Protein AF-A0A7S4UAE2-F1 (afdb_monomer_lite)

Structure (mmCIF, N/CA/C/O backbone):
data_AF-A0A7S4UAE2-F1
#
_entry.id   AF-A0A7S4UAE2-F1
#
loop_
_atom_site.group_PDB
_atom_site.id
_atom_site.type_symbol
_atom_site.label_atom_id
_atom_site.label_alt_id
_atom_site.label_comp_id
_atom_site.label_asym_id
_atom_site.label_entity_id
_atom_site.label_seq_id
_atom_site.pdbx_PDB_ins_code
_atom_site.Cartn_x
_atom_site.Cartn_y
_atom_site.Cartn_z
_atom_site.occupancy
_atom_site.B_iso_or_equiv
_atom_site.auth_seq_id
_atom_site.auth_comp_id
_atom_site.auth_asym_id
_atom_site.auth_atom_id
_atom_site.pdbx_PDB_model_num
ATOM 1 N N . SER A 1 1 ? 2.452 -16.662 -28.051 1.00 48.50 1 SER A N 1
ATOM 2 C CA . SER A 1 1 ? 2.871 -15.498 -27.248 1.00 48.50 1 SER A CA 1
ATOM 3 C C . SER A 1 1 ? 3.656 -16.018 -26.059 1.00 48.50 1 SER A C 1
ATOM 5 O O . SER A 1 1 ? 3.172 -16.907 -25.373 1.00 48.50 1 SER A O 1
ATOM 7 N N . VAL A 1 2 ? 4.892 -15.560 -25.856 1.00 54.25 2 VAL A N 1
ATOM 8 C CA . VAL A 1 2 ? 5.629 -15.875 -24.623 1.00 54.25 2 VAL A CA 1
ATOM 9 C C . VAL A 1 2 ? 5.091 -14.927 -23.557 1.00 54.25 2 VAL A C 1
ATOM 11 O O . VAL A 1 2 ? 5.193 -13.710 -23.712 1.00 54.25 2 VAL A O 1
ATOM 14 N N . PHE A 1 3 ? 4.428 -15.469 -22.537 1.00 53.12 3 PHE A N 1
ATOM 15 C CA . PHE A 1 3 ? 3.977 -14.686 -21.393 1.00 53.12 3 PHE A CA 1
ATOM 16 C C . PHE A 1 3 ? 5.214 -14.216 -20.626 1.00 53.12 3 PHE A C 1
ATOM 18 O O . PHE A 1 3 ? 5.916 -15.027 -20.030 1.00 53.12 3 PHE A O 1
ATOM 25 N N . HIS A 1 4 ? 5.494 -12.916 -20.674 1.00 70.12 4 HIS A N 1
ATOM 26 C CA . HIS A 1 4 ? 6.499 -12.302 -19.815 1.00 70.12 4 HIS A CA 1
ATOM 27 C C . HIS A 1 4 ? 5.804 -11.983 -18.494 1.00 70.12 4 HIS A C 1
ATOM 29 O O . HIS A 1 4 ? 5.006 -11.050 -18.438 1.00 70.12 4 HIS A O 1
ATOM 35 N N . PHE A 1 5 ? 6.043 -12.788 -17.461 1.00 77.56 5 PHE A N 1
ATOM 36 C CA . PHE A 1 5 ? 5.548 -12.517 -16.114 1.00 77.56 5 PHE A CA 1
ATOM 37 C C . PHE A 1 5 ? 6.697 -11.913 -15.291 1.00 77.56 5 PHE A C 1
ATOM 39 O O . PHE A 1 5 ? 7.656 -12.624 -14.989 1.00 77.56 5 PHE A O 1
ATOM 46 N N . PRO A 1 6 ? 6.676 -10.605 -14.975 1.00 85.69 6 PRO A N 1
ATOM 47 C CA . PRO A 1 6 ? 7.676 -10.031 -14.086 1.00 85.69 6 PRO A CA 1
ATOM 48 C C . PRO A 1 6 ? 7.499 -10.612 -12.678 1.00 85.69 6 PRO A C 1
ATOM 50 O O . PRO A 1 6 ? 6.386 -10.675 -12.156 1.00 85.69 6 PRO A O 1
ATOM 53 N N . LEU A 1 7 ? 8.597 -11.042 -12.063 1.00 90.81 7 LEU A N 1
ATOM 54 C CA . LEU A 1 7 ? 8.637 -11.466 -10.667 1.00 90.81 7 LEU A CA 1
ATOM 55 C C . LEU A 1 7 ? 9.226 -10.326 -9.840 1.00 90.81 7 LEU A C 1
ATOM 57 O O . LEU A 1 7 ? 10.416 -10.037 -9.949 1.00 90.81 7 LEU A O 1
ATOM 61 N N . PHE A 1 8 ? 8.408 -9.695 -9.007 1.00 93.75 8 PHE A N 1
ATOM 62 C CA . PHE A 1 8 ? 8.875 -8.671 -8.077 1.00 93.75 8 PHE A CA 1
ATOM 63 C C . PHE A 1 8 ? 9.378 -9.308 -6.781 1.00 93.75 8 PHE A C 1
ATOM 65 O O . PHE A 1 8 ? 8.775 -10.244 -6.255 1.00 93.75 8 PHE A O 1
ATOM 72 N N . CYS A 1 9 ? 10.479 -8.779 -6.258 1.00 94.88 9 CYS A N 1
ATOM 73 C CA . CYS A 1 9 ? 11.019 -9.112 -4.949 1.00 94.88 9 CYS A CA 1
ATOM 74 C C . CYS A 1 9 ? 11.234 -7.811 -4.175 1.00 94.88 9 CYS A C 1
ATOM 76 O O . CYS A 1 9 ? 11.884 -6.887 -4.665 1.00 94.88 9 CYS A O 1
ATOM 78 N N . VAL A 1 10 ? 10.672 -7.742 -2.971 1.00 96.88 10 VAL A N 1
ATOM 79 C CA . VAL A 1 10 ? 10.831 -6.606 -2.063 1.00 96.88 10 VAL A CA 1
ATOM 80 C C . VAL A 1 10 ? 11.464 -7.130 -0.785 1.00 96.88 10 VAL A C 1
ATOM 82 O O . VAL A 1 10 ? 10.945 -8.054 -0.158 1.00 96.88 10 VAL A O 1
ATOM 85 N N . THR A 1 11 ? 12.608 -6.565 -0.426 1.00 96.00 11 THR A N 1
ATOM 86 C CA . THR A 1 11 ? 13.276 -6.819 0.853 1.00 96.00 11 THR A CA 1
ATOM 87 C C . THR A 1 11 ? 12.994 -5.663 1.810 1.00 96.00 11 THR A C 1
ATOM 89 O O . THR A 1 11 ? 12.302 -4.714 1.453 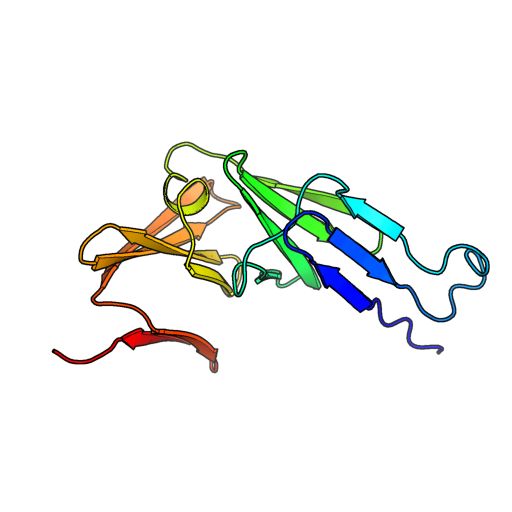1.00 96.00 11 THR A O 1
ATOM 92 N N . SER A 1 12 ? 13.567 -5.687 3.014 1.00 95.00 12 SER A N 1
ATOM 93 C CA . SER A 1 12 ? 13.477 -4.548 3.933 1.00 95.00 12 SER A CA 1
ATOM 94 C C . SER A 1 12 ? 14.210 -3.295 3.440 1.00 95.00 12 SER A C 1
ATOM 96 O O . SER A 1 12 ? 13.962 -2.219 3.969 1.00 95.00 12 SER A O 1
ATOM 98 N N . GLY A 1 13 ? 15.114 -3.413 2.459 1.00 95.06 13 GLY A N 1
ATOM 99 C CA . GLY A 1 13 ? 15.940 -2.292 1.992 1.00 95.06 13 GLY A CA 1
ATOM 100 C C . GLY A 1 13 ? 15.914 -2.030 0.490 1.00 95.06 13 GLY A C 1
ATOM 101 O O . GLY A 1 13 ? 16.439 -1.012 0.068 1.00 95.06 13 GLY A O 1
ATOM 102 N N . CYS A 1 14 ? 15.335 -2.913 -0.326 1.00 95.12 14 CYS A N 1
ATOM 103 C CA . CYS A 1 14 ? 15.325 -2.725 -1.775 1.00 95.12 14 CYS A CA 1
ATOM 104 C C . CYS A 1 14 ? 14.103 -3.340 -2.461 1.00 95.12 14 CYS A C 1
ATOM 106 O O . CYS A 1 14 ? 13.503 -4.305 -1.970 1.00 95.12 14 CYS A O 1
ATOM 108 N N . CYS A 1 15 ? 13.801 -2.807 -3.643 1.00 96.44 15 CYS A N 1
ATOM 109 C CA . CYS A 1 15 ? 12.795 -3.297 -4.571 1.00 96.44 15 CYS A CA 1
ATOM 110 C C . CYS A 1 15 ? 13.463 -3.683 -5.892 1.00 96.44 15 CYS A C 1
ATOM 112 O O . CYS A 1 15 ? 14.245 -2.920 -6.467 1.00 96.44 15 CYS A O 1
ATOM 114 N N . MET A 1 16 ? 13.156 -4.872 -6.396 1.00 95.06 16 MET A N 1
ATOM 115 C CA . MET A 1 16 ? 13.747 -5.394 -7.623 1.00 95.06 16 MET A CA 1
ATOM 116 C C . MET A 1 16 ? 12.757 -6.254 -8.401 1.00 95.06 16 MET A C 1
ATOM 118 O O . MET A 1 16 ? 11.826 -6.833 -7.838 1.00 95.06 16 MET A O 1
ATOM 122 N N . VAL A 1 17 ? 12.989 -6.370 -9.704 1.00 93.25 17 VAL A N 1
ATOM 123 C CA . VAL A 1 17 ? 12.197 -7.208 -10.604 1.00 93.25 17 VAL A CA 1
ATOM 124 C C . VAL A 1 17 ? 13.097 -8.150 -11.390 1.00 93.25 17 VAL A C 1
ATOM 126 O O . VAL A 1 17 ? 14.155 -7.774 -11.892 1.00 93.25 17 VAL A O 1
ATOM 129 N N . PHE A 1 18 ? 12.659 -9.395 -11.507 1.00 90.06 18 PHE A N 1
ATOM 130 C CA . PHE A 1 18 ? 13.233 -10.399 -12.386 1.00 90.06 18 PHE A CA 1
ATOM 131 C C . PHE A 1 18 ? 12.303 -10.528 -13.589 1.00 90.06 18 PHE A C 1
ATOM 133 O O . PHE A 1 18 ? 11.101 -10.741 -13.419 1.00 90.06 18 PHE A O 1
ATOM 140 N N . VAL A 1 19 ? 12.839 -10.401 -14.801 1.00 83.38 19 VAL A N 1
ATOM 141 C CA . VAL A 1 19 ? 12.066 -10.548 -16.041 1.00 83.38 19 VAL A CA 1
ATOM 142 C C . VAL A 1 19 ? 12.552 -11.814 -16.746 1.00 83.38 19 VAL A C 1
ATOM 144 O O . VAL A 1 19 ? 13.575 -11.788 -17.431 1.00 83.38 19 VAL A O 1
ATOM 147 N N . PRO A 1 20 ? 11.871 -12.960 -16.561 1.00 74.81 20 PRO A N 1
ATOM 148 C CA . PRO A 1 20 ? 12.265 -14.198 -17.211 1.00 74.81 20 PRO A CA 1
ATOM 149 C C . PRO A 1 20 ? 12.191 -14.055 -18.732 1.00 74.81 20 PRO A C 1
ATOM 151 O O . PRO A 1 20 ? 11.212 -13.528 -19.260 1.00 74.81 20 PRO A O 1
ATOM 154 N N . MET A 1 21 ? 13.184 -14.612 -19.429 1.00 68.62 21 MET A N 1
ATOM 155 C CA . MET A 1 21 ? 13.189 -14.753 -20.893 1.00 68.62 21 MET A CA 1
ATOM 156 C C . MET A 1 21 ? 13.201 -13.429 -21.676 1.00 68.62 21 MET A C 1
ATOM 158 O O . MET A 1 21 ? 12.844 -13.420 -22.855 1.00 68.62 21 MET A O 1
ATOM 162 N N . ASP A 1 22 ? 13.639 -12.332 -21.056 1.00 70.50 22 ASP A N 1
ATOM 163 C CA . ASP A 1 22 ? 13.914 -11.092 -21.776 1.00 70.50 22 ASP A CA 1
ATOM 164 C C . ASP A 1 22 ? 15.185 -11.255 -22.625 1.00 70.50 22 ASP A C 1
ATOM 166 O O . ASP A 1 22 ? 16.309 -11.233 -22.120 1.00 70.50 22 ASP A O 1
ATOM 170 N N . LYS A 1 23 ? 14.993 -11.470 -23.932 1.00 66.12 23 LYS A N 1
ATOM 171 C CA . LYS A 1 23 ? 16.086 -11.686 -24.892 1.00 66.12 23 LYS A CA 1
ATOM 172 C C . LYS A 1 23 ? 16.981 -10.460 -25.064 1.00 66.12 23 LYS A C 1
ATOM 174 O O . LYS A 1 23 ? 18.127 -10.609 -25.474 1.00 66.12 23 LYS A O 1
ATOM 179 N N . GLU A 1 24 ? 16.478 -9.262 -24.774 1.00 68.88 24 GLU A N 1
ATOM 180 C CA . GLU A 1 24 ? 17.285 -8.038 -24.829 1.00 68.88 24 GLU A CA 1
ATOM 181 C C . GLU A 1 24 ? 18.163 -7.893 -23.580 1.00 68.88 24 GLU A C 1
ATOM 183 O O . GLU A 1 24 ? 19.181 -7.202 -23.612 1.00 68.88 24 GLU A O 1
ATOM 188 N N . ARG A 1 25 ? 17.809 -8.593 -22.494 1.00 66.56 25 ARG A N 1
ATOM 189 C CA . ARG A 1 25 ? 18.464 -8.520 -21.184 1.00 66.56 25 ARG A CA 1
ATOM 19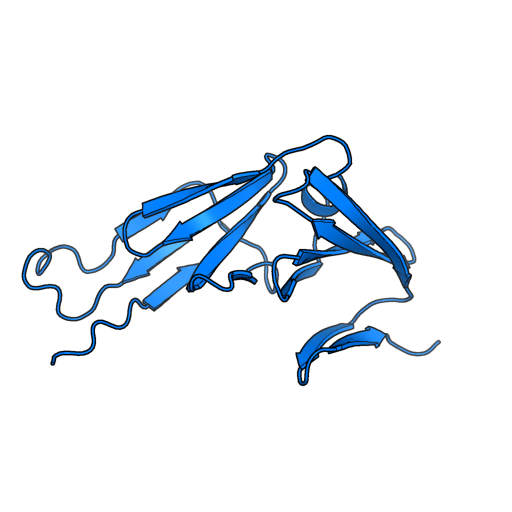0 C C . ARG A 1 25 ? 18.990 -9.875 -20.703 1.00 66.56 25 ARG A C 1
ATOM 192 O O . ARG A 1 25 ? 19.071 -10.104 -19.502 1.00 66.56 25 ARG A O 1
ATOM 199 N N . GLU A 1 26 ? 19.422 -10.764 -21.607 1.00 62.06 26 GLU A N 1
ATOM 200 C CA . GLU A 1 26 ? 19.891 -12.127 -21.259 1.00 62.06 26 GLU A CA 1
ATOM 201 C C . GLU A 1 26 ? 20.972 -12.164 -20.156 1.00 62.06 26 GLU A C 1
ATOM 203 O O . GLU A 1 26 ? 21.052 -13.132 -19.395 1.00 62.06 26 GLU A O 1
ATOM 208 N N . ASN A 1 27 ? 21.777 -11.102 -20.035 1.00 64.75 27 ASN A N 1
ATOM 209 C CA . ASN A 1 27 ? 22.826 -10.980 -19.017 1.00 64.75 27 ASN A CA 1
ATOM 210 C C . ASN A 1 27 ? 22.360 -10.305 -17.709 1.00 64.75 27 ASN A C 1
ATOM 212 O O . ASN A 1 27 ? 22.999 -10.493 -16.673 1.00 64.75 27 ASN A O 1
ATOM 216 N N . GLU A 1 28 ? 21.248 -9.567 -17.722 1.00 67.69 28 GLU A N 1
ATOM 217 C CA . GLU A 1 28 ? 20.665 -8.897 -16.554 1.00 67.69 28 GLU A CA 1
ATOM 218 C C . GLU A 1 28 ? 19.465 -9.689 -16.041 1.00 67.69 28 GLU A C 1
ATOM 220 O O . GLU A 1 28 ? 18.310 -9.467 -16.397 1.00 67.69 28 GLU A O 1
ATOM 225 N N . LYS A 1 29 ? 19.749 -10.643 -15.154 1.00 75.19 29 LYS A N 1
ATOM 226 C CA . LYS A 1 29 ? 18.715 -11.511 -14.569 1.00 75.19 29 LYS A CA 1
ATOM 227 C C . LYS A 1 29 ? 17.768 -10.770 -13.621 1.00 75.19 29 LYS A C 1
ATOM 229 O O . LYS A 1 29 ? 16.700 -11.294 -13.314 1.00 75.19 29 LYS A O 1
ATOM 234 N N . GLN A 1 30 ? 18.170 -9.593 -13.143 1.00 86.56 30 GLN A N 1
ATOM 235 C CA . GLN A 1 30 ? 17.422 -8.768 -12.204 1.00 86.56 30 GLN A CA 1
ATOM 236 C C . GLN A 1 30 ? 17.665 -7.286 -12.480 1.00 86.56 30 GLN A C 1
ATOM 238 O O . GLN A 1 30 ? 18.779 -6.892 -12.823 1.00 86.56 30 GLN A O 1
ATOM 243 N N . ILE A 1 31 ? 16.640 -6.476 -12.256 1.00 90.44 31 ILE A N 1
ATOM 244 C CA . ILE A 1 31 ? 16.685 -5.020 -12.340 1.00 90.44 31 ILE A CA 1
ATOM 245 C C . ILE A 1 31 ? 16.366 -4.490 -10.947 1.00 90.44 31 ILE A C 1
ATOM 247 O O . ILE A 1 31 ? 15.325 -4.824 -10.377 1.00 90.44 31 ILE A O 1
ATOM 251 N N . VAL A 1 32 ? 17.269 -3.689 -10.384 1.00 93.56 32 VAL A N 1
ATOM 252 C CA . VAL A 1 32 ? 17.015 -2.982 -9.124 1.00 93.56 32 VAL A CA 1
ATOM 253 C C . VAL A 1 32 ? 16.177 -1.752 -9.455 1.00 93.56 32 VAL A C 1
ATOM 255 O O . VAL A 1 32 ? 16.638 -0.870 -10.174 1.00 93.56 32 VAL A O 1
ATOM 258 N N . LEU A 1 33 ? 14.937 -1.733 -8.973 1.00 95.12 33 LEU A N 1
ATOM 259 C CA . LEU A 1 33 ? 13.993 -0.635 -9.185 1.00 95.12 33 LEU A CA 1
ATOM 260 C C . LEU A 1 33 ? 14.237 0.487 -8.177 1.00 95.12 33 LEU A C 1
ATOM 262 O O . LEU A 1 33 ? 14.130 1.660 -8.523 1.00 95.12 33 LEU A O 1
ATOM 266 N N . ASP A 1 34 ? 14.606 0.111 -6.952 1.00 95.81 34 ASP A N 1
ATOM 267 C CA . ASP A 1 34 ? 15.010 1.027 -5.895 1.00 95.81 34 ASP A CA 1
ATOM 268 C C . ASP A 1 34 ? 16.006 0.336 -4.957 1.00 95.81 34 ASP A C 1
ATOM 270 O O . ASP A 1 34 ? 15.723 -0.737 -4.416 1.00 95.81 34 ASP A O 1
ATOM 274 N N . ALA A 1 35 ? 17.194 0.923 -4.809 1.00 95.38 35 ALA A N 1
ATOM 275 C CA . ALA A 1 35 ? 18.277 0.364 -4.001 1.00 95.38 35 ALA A CA 1
ATOM 276 C C . ALA A 1 35 ? 18.182 0.748 -2.519 1.00 95.38 35 ALA A C 1
ATOM 278 O O . ALA A 1 35 ? 18.803 0.078 -1.695 1.00 95.38 35 ALA A O 1
ATOM 279 N N . ASP A 1 36 ? 17.414 1.794 -2.206 1.00 95.06 36 ASP A N 1
ATOM 280 C CA . ASP A 1 36 ? 17.348 2.397 -0.875 1.00 95.06 36 ASP A CA 1
ATOM 281 C C . ASP A 1 36 ? 15.952 2.258 -0.244 1.00 95.06 36 ASP A C 1
ATOM 283 O O . ASP A 1 36 ? 15.742 2.667 0.900 1.00 95.06 36 ASP A O 1
ATOM 287 N N . ARG A 1 37 ? 14.990 1.671 -0.971 1.00 94.56 37 ARG A N 1
ATOM 288 C CA . ARG A 1 37 ? 13.612 1.487 -0.512 1.00 94.56 37 ARG A CA 1
ATOM 289 C C . ARG A 1 37 ? 13.146 0.052 -0.600 1.00 94.56 37 ARG A C 1
ATOM 291 O O . ARG A 1 37 ? 13.020 -0.534 -1.673 1.00 94.56 37 ARG A O 1
ATOM 298 N N . GLY A 1 38 ? 12.824 -0.481 0.567 1.00 94.88 38 GLY A N 1
ATOM 299 C CA . GLY A 1 38 ? 12.151 -1.754 0.735 1.00 94.88 38 GLY A CA 1
ATOM 300 C C . GLY A 1 38 ? 10.829 -1.596 1.471 1.00 94.88 38 GLY A C 1
ATOM 301 O O . GLY A 1 38 ? 10.219 -0.527 1.485 1.00 94.88 38 GLY A O 1
ATOM 302 N N . ALA A 1 39 ? 10.397 -2.673 2.111 1.00 95.81 39 ALA A N 1
ATOM 303 C CA . ALA A 1 39 ? 9.262 -2.661 3.013 1.00 95.81 39 ALA A CA 1
ATOM 304 C C . ALA A 1 39 ? 9.422 -3.694 4.125 1.00 95.81 39 ALA A C 1
ATOM 306 O O . ALA A 1 39 ? 10.017 -4.759 3.947 1.00 95.81 39 ALA A O 1
ATOM 307 N N . ASP A 1 40 ? 8.818 -3.384 5.268 1.00 94.50 40 ASP A N 1
ATOM 308 C CA . ASP A 1 40 ? 8.588 -4.360 6.322 1.00 94.50 40 ASP A CA 1
ATOM 309 C C . ASP A 1 40 ? 7.588 -5.436 5.874 1.00 94.50 40 ASP A C 1
ATOM 311 O O . ASP A 1 40 ? 6.856 -5.295 4.887 1.00 94.50 40 ASP A O 1
ATOM 315 N N . LEU A 1 41 ? 7.517 -6.521 6.648 1.00 93.81 41 LEU A N 1
ATOM 316 C CA . LEU A 1 41 ? 6.523 -7.569 6.442 1.00 93.81 41 LEU A CA 1
ATOM 317 C C . LEU A 1 41 ? 5.108 -6.966 6.364 1.00 93.81 41 LEU A C 1
ATOM 319 O O . LEU A 1 41 ? 4.746 -6.104 7.164 1.00 93.81 41 LEU A O 1
ATOM 323 N N . ASN A 1 42 ? 4.311 -7.447 5.408 1.00 95.56 42 ASN A N 1
ATOM 324 C CA . ASN A 1 42 ? 2.944 -6.989 5.123 1.00 95.56 42 ASN A CA 1
ATOM 325 C C . ASN A 1 42 ? 2.813 -5.514 4.696 1.00 95.56 42 ASN A C 1
ATOM 327 O O . ASN A 1 42 ? 1.692 -5.020 4.586 1.00 95.56 42 ASN A O 1
ATOM 331 N N . CYS A 1 43 ? 3.916 -4.804 4.443 1.00 96.31 43 CYS A N 1
ATOM 332 C CA . CYS A 1 43 ? 3.904 -3.395 4.042 1.00 96.31 43 CYS A CA 1
ATOM 333 C C . CYS A 1 43 ? 4.159 -3.197 2.538 1.00 96.31 43 CYS A C 1
ATOM 335 O O . CYS A 1 43 ? 4.711 -2.180 2.128 1.00 96.31 43 CYS A O 1
ATOM 337 N N . VAL A 1 44 ? 3.738 -4.168 1.724 1.00 97.00 44 VAL A N 1
ATOM 338 C CA . VAL A 1 44 ? 3.766 -4.110 0.258 1.00 97.00 44 VAL A CA 1
ATOM 339 C C . VAL A 1 44 ? 2.344 -4.291 -0.250 1.00 97.00 44 VAL A C 1
ATOM 341 O O . VAL A 1 44 ? 1.664 -5.228 0.164 1.00 97.00 44 VAL A O 1
ATOM 344 N N . ALA A 1 45 ? 1.912 -3.424 -1.160 1.00 96.69 45 ALA A N 1
ATOM 345 C CA . ALA A 1 45 ? 0.623 -3.535 -1.832 1.00 96.69 45 ALA A CA 1
ATOM 346 C C . ALA A 1 45 ? 0.801 -3.612 -3.358 1.00 96.69 45 ALA A C 1
ATOM 348 O O . ALA A 1 45 ? 1.874 -3.317 -3.881 1.00 96.69 45 ALA A O 1
ATOM 349 N N . LEU A 1 46 ? -0.251 -4.026 -4.068 1.00 95.06 46 LEU A N 1
ATOM 350 C CA . LEU A 1 46 ? -0.301 -4.047 -5.532 1.00 95.06 46 LEU A CA 1
ATOM 351 C C . LEU A 1 46 ? -1.435 -3.146 -6.008 1.00 95.06 46 LEU A C 1
ATOM 353 O O . LEU A 1 46 ? -2.572 -3.349 -5.587 1.00 95.06 46 LEU A O 1
ATOM 357 N N . SER A 1 47 ? -1.126 -2.164 -6.853 1.00 95.94 47 SER A N 1
ATOM 358 C CA . SER A 1 47 ? -2.134 -1.261 -7.411 1.00 95.94 47 SER A CA 1
ATOM 359 C C . SER A 1 47 ? -3.051 -1.975 -8.411 1.00 95.94 47 SER A C 1
ATOM 361 O O . SER A 1 47 ? -2.761 -3.081 -8.874 1.00 95.94 47 SER A O 1
ATOM 363 N N . ASP A 1 48 ? -4.152 -1.319 -8.789 1.00 94.38 48 ASP A N 1
ATOM 364 C CA . ASP A 1 48 ? -5.046 -1.817 -9.845 1.00 94.38 48 ASP A CA 1
ATOM 365 C C . ASP A 1 48 ? -4.327 -1.916 -11.210 1.00 94.38 48 ASP A C 1
ATOM 367 O O . ASP A 1 48 ? -4.691 -2.744 -12.046 1.00 94.38 48 ASP A O 1
ATOM 371 N N . ASP A 1 49 ? -3.252 -1.140 -11.392 1.00 93.06 49 ASP A N 1
ATOM 372 C CA . ASP A 1 49 ? -2.383 -1.133 -12.575 1.00 93.06 49 ASP A CA 1
ATOM 373 C C . ASP A 1 49 ? -1.220 -2.143 -12.481 1.00 93.06 49 ASP A C 1
ATOM 375 O O . ASP A 1 49 ? -0.296 -2.124 -13.294 1.00 93.06 49 ASP A O 1
ATOM 379 N N . MET A 1 50 ? -1.269 -3.067 -11.511 1.00 90.69 50 MET A N 1
ATOM 380 C CA . MET A 1 50 ? -0.253 -4.105 -11.278 1.00 90.69 50 MET A CA 1
ATOM 381 C C . MET A 1 50 ? 1.135 -3.554 -10.911 1.00 90.69 50 MET A C 1
ATOM 383 O O . MET A 1 50 ? 2.151 -4.216 -11.139 1.00 90.69 50 MET A O 1
ATOM 387 N N . GLU A 1 51 ? 1.191 -2.360 -10.324 1.00 95.44 51 GLU A N 1
ATOM 388 C CA . GLU A 1 51 ? 2.429 -1.776 -9.810 1.00 95.44 51 GLU A CA 1
ATOM 389 C C . GLU A 1 51 ? 2.642 -2.175 -8.350 1.00 95.44 51 GLU A C 1
ATOM 391 O O . GLU A 1 51 ? 1.698 -2.261 -7.559 1.00 95.44 51 GLU A O 1
ATOM 396 N N . VAL A 1 52 ? 3.901 -2.381 -7.970 1.00 97.25 52 VAL A N 1
ATOM 397 C CA . VAL A 1 52 ? 4.283 -2.539 -6.568 1.00 97.25 52 VAL A CA 1
ATOM 398 C C . VAL A 1 52 ? 4.180 -1.186 -5.883 1.00 97.25 52 VAL A C 1
ATOM 400 O O . VAL A 1 52 ? 4.818 -0.225 -6.304 1.00 97.25 52 VAL A O 1
ATOM 403 N N . VAL A 1 53 ? 3.406 -1.129 -4.805 1.00 97.81 53 VAL A N 1
ATOM 404 C CA . VAL A 1 53 ? 3.237 0.063 -3.979 1.00 97.81 53 VAL A CA 1
ATOM 405 C C . VAL A 1 53 ? 4.028 -0.124 -2.696 1.00 97.81 53 VAL A C 1
ATOM 407 O O . VAL A 1 53 ? 3.725 -1.008 -1.887 1.00 97.81 53 VAL A O 1
ATOM 410 N N . LEU A 1 54 ? 5.034 0.725 -2.516 1.00 97.06 54 LEU A N 1
ATOM 411 C CA . LEU A 1 54 ? 5.791 0.861 -1.280 1.00 97.06 54 LEU A CA 1
ATOM 412 C C . LEU A 1 54 ? 5.461 2.193 -0.635 1.00 97.06 54 LEU A C 1
ATOM 414 O O . LEU A 1 54 ? 4.982 3.126 -1.279 1.00 97.06 54 LEU A O 1
ATOM 418 N N . ALA A 1 55 ? 5.747 2.297 0.649 1.00 94.56 55 ALA A N 1
ATOM 419 C CA . ALA A 1 55 ? 5.652 3.564 1.330 1.00 94.56 55 ALA A CA 1
ATOM 420 C C . ALA A 1 55 ? 6.766 3.679 2.367 1.00 94.56 55 ALA A C 1
ATOM 422 O O . ALA A 1 55 ? 7.258 2.669 2.864 1.00 94.56 55 ALA A O 1
ATOM 423 N N . ASP A 1 56 ? 7.125 4.894 2.760 1.00 91.25 56 ASP A N 1
ATOM 424 C CA . ASP A 1 56 ? 8.074 5.228 3.836 1.00 91.25 56 ASP A CA 1
ATOM 425 C C . ASP A 1 56 ? 7.740 6.626 4.403 1.00 91.25 56 ASP A C 1
ATOM 427 O O . ASP A 1 56 ? 6.659 7.161 4.155 1.00 91.25 56 ASP A O 1
ATOM 431 N N . GLU A 1 57 ? 8.633 7.216 5.190 1.00 88.19 57 GLU A N 1
ATOM 432 C CA . GLU A 1 57 ? 8.483 8.574 5.721 1.00 88.19 57 GLU A CA 1
ATOM 433 C C . GLU A 1 57 ? 8.440 9.688 4.662 1.00 88.19 57 GLU A C 1
ATOM 435 O O . GLU A 1 57 ? 7.985 10.793 4.960 1.00 88.19 57 GLU A O 1
ATOM 440 N N . GLN A 1 58 ? 8.892 9.416 3.440 1.00 89.44 58 GLN A N 1
ATOM 441 C CA . GLN A 1 58 ? 8.930 10.357 2.321 1.00 89.44 58 GLN A CA 1
ATOM 442 C C . GLN A 1 58 ? 7.636 10.324 1.497 1.00 89.44 58 GLN A C 1
ATOM 444 O O . GLN A 1 58 ? 7.323 11.305 0.820 1.00 89.44 58 GLN A O 1
ATOM 449 N N . GLY A 1 59 ? 6.865 9.235 1.565 1.00 93.06 59 GLY A N 1
ATOM 450 C CA . GLY A 1 59 ? 5.564 9.130 0.908 1.00 93.06 59 GLY A CA 1
ATOM 451 C C . GLY A 1 59 ? 5.230 7.722 0.425 1.00 93.06 59 GLY A C 1
ATOM 452 O O . GLY A 1 59 ? 5.632 6.723 1.019 1.00 93.06 59 GLY A O 1
ATOM 453 N N . VAL A 1 60 ? 4.449 7.656 -0.652 1.00 96.69 60 VAL A N 1
ATOM 454 C CA . VAL A 1 60 ? 4.011 6.423 -1.319 1.00 96.69 60 VAL A CA 1
ATOM 455 C C . VAL A 1 60 ? 4.614 6.377 -2.718 1.00 96.69 60 VAL A C 1
ATOM 457 O O . VAL A 1 60 ? 4.525 7.360 -3.453 1.00 96.69 60 VAL A O 1
ATOM 460 N N . PHE A 1 61 ? 5.192 5.242 -3.096 1.00 97.19 61 PHE A N 1
ATOM 461 C CA . PHE A 1 61 ? 5.973 5.047 -4.316 1.00 97.19 61 PHE A CA 1
ATOM 462 C C . PHE A 1 61 ? 5.454 3.844 -5.091 1.00 97.19 61 PHE A C 1
ATOM 464 O O . PHE A 1 61 ? 5.171 2.799 -4.504 1.00 97.19 61 PHE A O 1
ATOM 471 N N . PHE A 1 62 ? 5.348 3.999 -6.405 1.00 97.88 62 PHE A N 1
ATOM 472 C CA . PHE A 1 62 ? 4.850 2.976 -7.313 1.00 97.88 62 PHE A CA 1
ATOM 473 C C . PHE A 1 62 ? 5.999 2.481 -8.183 1.00 97.88 62 PHE A C 1
ATOM 475 O O . PHE A 1 62 ? 6.817 3.277 -8.644 1.00 97.88 62 PHE A O 1
ATOM 482 N N . TYR A 1 63 ? 6.066 1.175 -8.416 1.00 97.00 63 TYR A N 1
ATOM 483 C CA . TYR A 1 63 ? 7.093 0.562 -9.247 1.00 97.00 63 TYR A CA 1
ATOM 484 C C . TYR A 1 63 ? 6.473 -0.422 -10.227 1.00 97.00 63 TYR A C 1
ATOM 486 O O . TYR A 1 63 ? 5.788 -1.371 -9.840 1.00 97.00 63 TYR A O 1
ATOM 494 N N . SER A 1 64 ? 6.776 -0.221 -11.502 1.00 93.62 64 SER A N 1
ATOM 495 C CA . SER A 1 64 ? 6.423 -1.138 -12.577 1.00 93.62 64 SER A CA 1
ATOM 496 C C . SER A 1 64 ? 7.644 -1.960 -12.996 1.00 93.62 64 SER A C 1
ATOM 498 O O . SER A 1 64 ? 8.761 -1.773 -12.508 1.00 93.62 64 SER A O 1
ATOM 500 N N . ARG A 1 65 ? 7.451 -2.866 -13.958 1.00 87.81 65 ARG A N 1
ATOM 501 C CA . ARG A 1 65 ? 8.560 -3.603 -14.584 1.00 87.81 65 ARG A CA 1
ATOM 502 C C . ARG A 1 65 ? 9.529 -2.696 -15.352 1.00 87.81 65 ARG A C 1
ATOM 504 O O . ARG A 1 65 ? 10.664 -3.099 -15.589 1.00 87.81 65 ARG A O 1
ATOM 511 N N . ASP A 1 66 ? 9.066 -1.515 -15.755 1.00 87.12 66 ASP A N 1
ATOM 512 C CA . ASP A 1 66 ? 9.820 -0.578 -16.588 1.00 87.12 66 ASP A CA 1
ATOM 513 C C . ASP A 1 66 ? 10.579 0.459 -15.746 1.00 87.12 66 ASP A C 1
ATOM 515 O O . ASP A 1 66 ? 11.433 1.172 -16.272 1.00 87.12 66 ASP A O 1
ATOM 519 N N . GLY A 1 67 ? 10.321 0.509 -14.434 1.00 90.38 67 GLY A N 1
ATOM 520 C CA . GLY A 1 67 ? 10.989 1.411 -13.501 1.00 90.38 67 GLY A CA 1
ATOM 521 C C . GLY A 1 67 ? 10.040 2.047 -12.481 1.00 90.38 67 GLY A C 1
ATOM 522 O O . GLY A 1 67 ? 8.876 1.642 -12.367 1.00 90.38 67 GLY A O 1
ATOM 523 N N . PRO A 1 68 ? 10.536 3.052 -11.736 1.00 94.06 68 PRO A N 1
ATOM 524 C CA . PRO A 1 68 ? 9.723 3.874 -10.846 1.00 94.06 68 PRO A CA 1
ATOM 525 C C . PRO A 1 68 ? 8.592 4.586 -11.599 1.00 94.06 68 PRO A C 1
ATOM 527 O O . PRO A 1 68 ? 8.796 5.128 -12.686 1.00 94.06 68 PRO A O 1
ATOM 530 N N . GLY A 1 69 ? 7.406 4.578 -11.003 1.00 93.19 69 GLY A N 1
ATOM 531 C CA . GLY A 1 69 ? 6.196 5.233 -11.483 1.00 93.19 69 GLY A CA 1
ATOM 532 C C . GLY A 1 69 ? 5.870 6.487 -10.674 1.00 93.19 69 GLY A C 1
ATOM 533 O O . GLY A 1 69 ? 6.744 7.289 -10.335 1.00 93.19 69 GLY A O 1
ATOM 534 N N . ALA A 1 70 ? 4.584 6.674 -10.380 1.00 93.19 70 ALA A N 1
ATOM 535 C CA . ALA A 1 70 ? 4.115 7.811 -9.599 1.00 93.19 70 ALA A CA 1
ATOM 536 C C . ALA A 1 70 ? 4.626 7.777 -8.146 1.00 93.19 70 ALA A C 1
ATOM 538 O O . ALA A 1 70 ? 4.879 6.719 -7.568 1.00 93.19 70 ALA A O 1
ATOM 539 N N . CYS A 1 71 ? 4.709 8.956 -7.529 1.00 94.25 71 CYS A N 1
ATOM 540 C CA . CYS A 1 71 ? 4.880 9.086 -6.090 1.00 94.25 71 CYS A CA 1
ATOM 541 C C . CYS A 1 71 ? 3.898 10.112 -5.519 1.00 94.25 71 CYS A C 1
ATOM 543 O O . CYS A 1 71 ? 3.545 11.098 -6.174 1.00 94.25 71 CYS A O 1
ATOM 545 N N . TYR A 1 72 ? 3.436 9.864 -4.297 1.00 93.94 72 TYR A N 1
ATOM 546 C CA . TYR A 1 72 ? 2.446 10.694 -3.623 1.00 93.94 72 TYR A CA 1
ATOM 547 C C . TYR A 1 72 ? 2.905 11.042 -2.211 1.00 93.94 72 TYR A C 1
ATOM 549 O O . TYR A 1 72 ? 3.350 10.183 -1.453 1.00 93.94 72 TYR A O 1
ATOM 557 N N . GLY A 1 73 ? 2.729 12.311 -1.854 1.00 90.00 73 GLY A N 1
ATOM 558 C CA . GLY A 1 73 ? 2.922 12.839 -0.510 1.00 90.00 73 GLY A CA 1
ATOM 559 C C . GLY A 1 73 ? 2.010 14.045 -0.303 1.00 90.00 73 GLY A C 1
ATOM 560 O O . GLY A 1 73 ? 1.913 14.908 -1.179 1.00 90.00 73 GLY A O 1
ATOM 561 N N . PHE A 1 74 ? 1.309 14.096 0.828 1.00 83.69 74 PHE A N 1
ATOM 562 C CA . PHE A 1 74 ? 0.499 15.246 1.228 1.00 83.69 74 PHE A CA 1
ATOM 563 C C . PHE A 1 74 ? 0.370 15.343 2.752 1.00 83.69 74 PHE A C 1
ATOM 565 O O . PHE A 1 74 ? 0.673 14.406 3.495 1.00 83.69 74 PHE A O 1
ATOM 572 N N . GLU A 1 75 ? -0.060 16.511 3.224 1.00 82.88 75 GLU A N 1
ATOM 573 C CA . GLU A 1 75 ? -0.300 16.760 4.643 1.00 82.88 75 GLU A CA 1
ATOM 574 C C . GLU A 1 75 ? -1.392 15.820 5.178 1.00 82.88 75 GLU A C 1
ATOM 576 O O . GLU A 1 75 ? -2.480 15.745 4.618 1.00 82.88 75 GLU A O 1
ATOM 581 N N . GLY A 1 76 ? -1.110 15.091 6.261 1.00 79.19 76 GLY A N 1
ATOM 582 C CA . GLY A 1 76 ? -2.04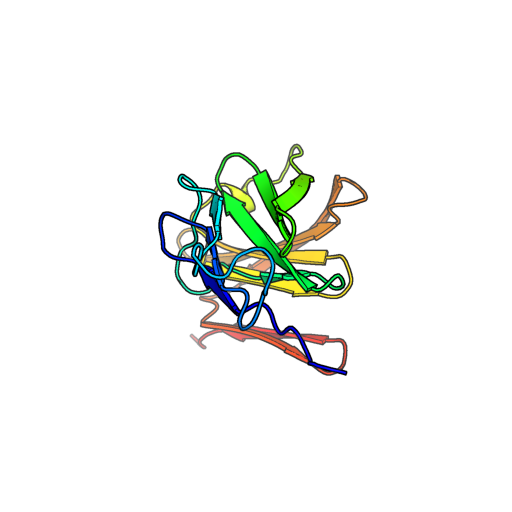2 14.094 6.810 1.00 79.19 76 GLY A CA 1
ATOM 583 C C . GLY A 1 76 ? -1.621 12.635 6.599 1.00 79.19 76 GLY A C 1
ATOM 584 O O . GLY A 1 76 ? -2.267 11.732 7.120 1.00 79.19 76 GLY A O 1
ATOM 585 N N . MET A 1 77 ? -0.520 12.368 5.890 1.00 87.56 77 MET A N 1
ATOM 586 C CA . MET A 1 77 ? 0.005 11.006 5.699 1.00 87.56 77 MET A CA 1
ATOM 587 C C . MET A 1 77 ? 0.849 10.498 6.885 1.00 87.56 77 MET A C 1
ATOM 589 O O . MET A 1 77 ? 1.786 9.722 6.703 1.00 87.56 77 MET A O 1
ATOM 593 N N . GLN A 1 78 ? 0.543 10.899 8.125 1.00 85.12 78 GLN A N 1
ATOM 594 C CA . GLN A 1 78 ? 1.343 10.481 9.287 1.00 85.12 78 GLN A CA 1
ATOM 595 C C . GLN A 1 78 ? 1.295 8.966 9.511 1.00 85.12 78 GLN A C 1
ATOM 597 O O . GLN A 1 78 ? 2.288 8.391 9.950 1.00 85.12 78 GLN A O 1
ATOM 602 N N . ALA A 1 79 ? 0.183 8.296 9.174 1.00 82.88 79 ALA A N 1
ATOM 603 C CA . ALA A 1 79 ? 0.122 6.838 9.290 1.00 82.88 79 ALA A CA 1
ATOM 604 C C . ALA A 1 79 ? 1.094 6.154 8.317 1.00 82.88 79 ALA A C 1
ATOM 606 O O . ALA A 1 79 ? 1.637 5.106 8.655 1.00 82.88 79 ALA A O 1
ATOM 607 N N . VAL A 1 80 ? 1.347 6.765 7.152 1.00 83.12 80 VAL A N 1
ATOM 608 C CA . VAL A 1 80 ? 2.335 6.281 6.182 1.00 83.12 80 VAL A CA 1
ATOM 609 C C . VAL A 1 80 ? 3.745 6.411 6.746 1.00 83.12 80 VAL A C 1
ATOM 611 O O . VAL A 1 80 ? 4.481 5.433 6.714 1.00 83.12 80 VAL A O 1
ATOM 614 N N . ALA A 1 81 ? 4.097 7.561 7.321 1.00 80.69 81 ALA A N 1
ATOM 615 C CA . ALA A 1 81 ? 5.421 7.785 7.907 1.00 80.69 81 ALA A CA 1
ATOM 616 C C . ALA A 1 81 ? 5.649 7.058 9.249 1.00 80.69 81 ALA A C 1
ATOM 618 O O . ALA A 1 81 ? 6.766 7.019 9.762 1.00 80.69 81 ALA A O 1
ATOM 619 N N . GLY A 1 82 ? 4.589 6.521 9.854 1.00 82.12 82 GLY A N 1
ATOM 620 C CA . GLY A 1 82 ? 4.646 5.816 11.127 1.00 82.12 82 GLY A CA 1
ATOM 621 C C . GLY A 1 82 ? 5.111 4.362 11.014 1.00 82.12 82 GLY A C 1
ATOM 622 O O . GLY A 1 82 ? 5.422 3.836 9.947 1.00 82.12 82 GLY A O 1
ATOM 623 N N . ARG A 1 83 ? 5.096 3.664 12.155 1.00 88.88 83 ARG A N 1
ATOM 624 C CA . ARG A 1 83 ? 5.364 2.223 12.212 1.00 88.88 83 ARG A CA 1
ATOM 625 C C . ARG A 1 83 ? 4.155 1.439 11.701 1.00 88.88 83 ARG A C 1
ATOM 627 O O . ARG A 1 83 ? 3.240 1.114 12.464 1.00 88.88 83 ARG A O 1
ATOM 634 N N . ARG A 1 84 ? 4.171 1.139 10.408 1.00 93.88 84 ARG A N 1
ATOM 635 C CA . ARG A 1 84 ? 3.120 0.374 9.735 1.00 93.88 84 ARG A CA 1
ATOM 636 C C . ARG A 1 84 ? 3.153 -1.095 10.139 1.00 93.88 84 ARG A C 1
ATOM 638 O O . ARG A 1 84 ? 4.202 -1.668 10.422 1.00 93.88 84 ARG A O 1
ATOM 645 N N . LYS A 1 85 ? 1.972 -1.696 10.158 1.00 95.31 85 LYS A N 1
ATOM 646 C CA . LYS A 1 85 ? 1.746 -3.136 10.303 1.00 95.31 85 LYS A CA 1
ATOM 647 C C . LYS A 1 85 ? 1.245 -3.757 9.009 1.00 95.31 85 LYS A C 1
ATOM 649 O O . LYS A 1 85 ? 1.572 -4.907 8.745 1.00 95.31 85 LYS A O 1
ATOM 654 N N . PHE A 1 86 ? 0.433 -3.016 8.254 1.00 97.12 86 PHE A N 1
ATOM 655 C CA . PHE A 1 86 ? -0.128 -3.471 6.990 1.00 97.12 86 PHE A CA 1
ATOM 656 C C . PHE A 1 86 ? -0.209 -2.325 5.987 1.00 97.12 86 PHE A C 1
ATOM 658 O O . PHE A 1 86 ? -0.548 -1.193 6.347 1.00 97.12 86 PHE A O 1
ATOM 665 N N . LEU A 1 87 ? 0.042 -2.663 4.728 1.00 97.38 87 LEU A N 1
ATOM 666 C CA . LEU A 1 87 ? -0.238 -1.847 3.559 1.00 97.38 87 LEU A CA 1
ATOM 667 C C . LEU A 1 87 ? -1.113 -2.674 2.615 1.00 97.38 87 LEU A C 1
ATOM 669 O O . LEU A 1 87 ? -0.794 -3.824 2.325 1.00 97.38 87 LEU A O 1
ATOM 673 N N . MET A 1 88 ? -2.218 -2.110 2.142 1.00 97.25 88 MET A N 1
ATOM 674 C CA . MET A 1 88 ? -3.108 -2.782 1.197 1.00 97.25 88 MET A CA 1
ATOM 675 C C . MET A 1 88 ? -3.661 -1.772 0.204 1.00 97.25 88 MET A C 1
ATOM 677 O O . MET A 1 88 ? -3.962 -0.636 0.559 1.00 97.25 88 MET A O 1
ATOM 681 N N . TRP A 1 89 ? -3.816 -2.201 -1.041 1.00 97.31 89 TRP A N 1
ATOM 682 C CA . TRP A 1 89 ? -4.498 -1.427 -2.065 1.00 97.31 89 TRP A CA 1
ATOM 683 C C . TRP A 1 89 ? -5.909 -1.964 -2.263 1.00 97.31 89 TRP A C 1
ATOM 685 O O . TRP A 1 89 ? -6.121 -3.178 -2.254 1.00 97.31 89 TRP A O 1
ATOM 695 N N . PHE A 1 90 ? -6.873 -1.070 -2.457 1.00 96.81 90 PHE A N 1
ATOM 696 C CA . PHE A 1 90 ? -8.235 -1.456 -2.785 1.00 96.81 90 PHE A CA 1
ATOM 697 C C . PHE A 1 90 ? -8.925 -0.383 -3.630 1.00 96.81 90 PHE A C 1
ATOM 699 O O . PHE A 1 90 ? -9.316 0.658 -3.106 1.00 96.81 90 PHE A O 1
ATOM 706 N N . ARG A 1 91 ? -9.132 -0.658 -4.927 1.00 94.81 91 ARG A N 1
ATOM 707 C CA . ARG A 1 91 ? -9.949 0.161 -5.848 1.00 94.81 91 ARG A CA 1
ATOM 708 C C . ARG A 1 91 ? -9.579 1.652 -5.843 1.00 94.81 91 ARG A C 1
ATOM 710 O O . ARG A 1 91 ? -10.436 2.502 -5.611 1.00 94.81 91 ARG A O 1
ATOM 717 N N . GLY A 1 92 ? -8.306 1.963 -6.058 1.00 95.38 92 GLY A N 1
ATOM 718 C CA . GLY A 1 92 ? -7.794 3.338 -6.038 1.00 95.38 92 GLY A CA 1
ATOM 719 C C . GLY A 1 92 ? -7.474 3.904 -4.649 1.00 95.38 92 GLY A C 1
ATOM 720 O O . GLY A 1 92 ? -6.938 5.008 -4.560 1.00 95.38 92 GLY A O 1
ATOM 721 N N . TYR A 1 93 ? -7.771 3.172 -3.572 1.00 96.81 93 TYR A N 1
ATOM 722 C CA . TYR A 1 93 ? -7.483 3.604 -2.207 1.00 96.81 93 TYR A CA 1
ATOM 723 C C . TYR A 1 93 ? -6.298 2.852 -1.612 1.00 96.81 93 TYR A C 1
ATOM 725 O O . TYR A 1 93 ? -6.188 1.628 -1.728 1.00 96.81 93 TYR A O 1
ATOM 733 N N . LEU A 1 94 ? -5.457 3.587 -0.889 1.00 97.69 94 LEU A N 1
ATOM 734 C CA . LEU A 1 94 ? -4.394 3.014 -0.077 1.00 97.69 94 LEU A CA 1
ATOM 735 C C . LEU A 1 94 ? -4.871 2.868 1.365 1.00 97.69 94 LEU A C 1
ATOM 737 O O . LEU A 1 94 ? -5.197 3.853 2.024 1.00 97.69 94 LEU A O 1
ATOM 741 N N . VAL A 1 95 ? -4.859 1.645 1.876 1.00 97.69 95 VAL A N 1
ATOM 742 C CA . VAL A 1 95 ? -5.156 1.334 3.272 1.00 97.69 95 VAL A CA 1
ATOM 743 C C . VAL A 1 95 ? -3.849 1.132 4.017 1.00 97.69 95 VAL A C 1
ATOM 745 O O . VAL A 1 95 ? -3.014 0.312 3.632 1.00 97.69 95 VAL A O 1
ATOM 748 N N . VAL A 1 96 ? -3.689 1.869 5.108 1.00 97.38 96 VAL A N 1
ATOM 749 C CA . VAL A 1 96 ? -2.520 1.806 5.978 1.00 97.38 96 VAL A CA 1
ATOM 750 C C . VAL A 1 96 ? -2.985 1.477 7.380 1.00 97.38 96 VAL A C 1
ATOM 752 O O . VAL A 1 96 ? -3.850 2.164 7.926 1.00 97.38 96 VAL A O 1
ATOM 755 N N . VAL A 1 97 ? -2.390 0.445 7.967 1.00 96.81 97 VAL A N 1
ATOM 756 C CA . VAL A 1 97 ? -2.547 0.145 9.389 1.00 96.81 97 VAL A CA 1
ATOM 757 C C . VAL A 1 97 ? -1.238 0.443 10.090 1.00 96.81 97 VAL A C 1
ATOM 759 O O . VAL A 1 97 ? -0.206 -0.096 9.688 1.00 96.81 97 VAL A O 1
ATOM 762 N N . SER A 1 98 ? -1.283 1.229 11.160 1.00 94.44 98 SER A N 1
ATOM 763 C CA . SER A 1 98 ? -0.104 1.610 11.937 1.00 94.44 98 SER A CA 1
ATOM 764 C C . SER A 1 98 ? -0.302 1.325 13.420 1.00 94.44 98 SER A C 1
ATOM 766 O O . SER A 1 98 ? -1.392 1.485 13.966 1.00 94.44 98 SER A O 1
ATOM 768 N N . ALA A 1 99 ? 0.763 0.872 14.080 1.00 89.56 99 ALA A N 1
ATOM 769 C CA . ALA A 1 99 ? 0.728 0.597 15.512 1.00 89.56 99 ALA A CA 1
ATOM 770 C C . ALA A 1 99 ? 0.726 1.920 16.297 1.00 89.56 99 ALA A C 1
ATOM 772 O O . ALA A 1 99 ? 1.701 2.670 16.222 1.00 89.56 99 ALA A O 1
ATOM 773 N N . SER A 1 100 ? -0.332 2.193 17.068 1.00 79.56 100 SER A N 1
ATOM 774 C CA . SER A 1 100 ? -0.511 3.440 17.828 1.00 79.56 100 SER A CA 1
ATOM 775 C C . SER A 1 100 ? -0.719 3.162 19.323 1.00 79.56 100 SER A C 1
ATOM 777 O O . SER A 1 100 ? -1.797 3.317 19.898 1.00 79.56 100 SER A O 1
ATOM 779 N N . GLY A 1 101 ? 0.347 2.722 19.994 1.00 83.12 101 GLY A N 1
ATOM 780 C CA . GLY A 1 101 ? 0.303 2.458 21.433 1.00 83.12 101 GLY A CA 1
ATOM 781 C C . GLY A 1 101 ? -0.647 1.309 21.784 1.00 83.12 101 GLY A C 1
ATOM 782 O O . GLY A 1 101 ? -0.309 0.149 21.556 1.00 83.12 101 GLY A O 1
ATOM 783 N N . ALA A 1 102 ? -1.795 1.628 22.389 1.00 86.56 102 ALA A N 1
ATOM 784 C CA . ALA A 1 102 ? -2.777 0.636 22.838 1.00 86.56 102 ALA A CA 1
ATOM 785 C C . ALA A 1 102 ? -3.719 0.150 21.723 1.00 86.56 102 ALA A C 1
ATOM 787 O O . ALA A 1 102 ? -4.212 -0.976 21.798 1.00 86.56 102 ALA A O 1
ATOM 788 N N . 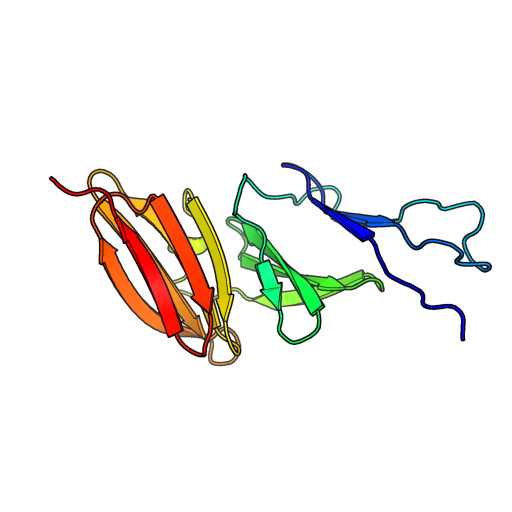LEU A 1 103 ? -3.962 0.985 20.710 1.00 91.81 103 LEU A N 1
ATOM 789 C CA . LEU A 1 103 ? -4.819 0.681 19.565 1.00 91.81 103 LEU A CA 1
ATOM 790 C C . LEU A 1 103 ? -3.991 0.711 18.276 1.00 91.81 103 LEU A C 1
ATOM 792 O O . LEU A 1 103 ? -2.928 1.325 18.206 1.00 91.81 103 LEU A O 1
ATOM 796 N N . ASP A 1 104 ? -4.474 0.038 17.243 1.00 94.12 104 ASP A N 1
ATOM 797 C CA . ASP A 1 104 ? -3.947 0.205 15.894 1.00 94.12 104 ASP A CA 1
ATOM 798 C C . ASP A 1 104 ? -4.808 1.226 15.153 1.00 94.12 104 ASP A C 1
ATOM 800 O O . ASP A 1 104 ? -6.039 1.160 15.190 1.00 94.12 104 ASP A O 1
ATOM 804 N N . SER A 1 105 ? -4.171 2.162 14.456 1.00 94.56 105 SER A N 1
ATOM 805 C CA . SER A 1 105 ? -4.876 3.086 13.576 1.00 94.56 105 SER A CA 1
ATOM 806 C C . SER A 1 105 ? -5.004 2.475 12.187 1.00 94.56 105 SER A C 1
ATOM 808 O O . SER A 1 105 ? -4.048 1.908 11.658 1.00 94.56 105 SER A O 1
ATOM 810 N N . LEU A 1 106 ? -6.183 2.598 11.583 1.00 96.44 106 LEU A N 1
ATOM 811 C CA . LEU A 1 106 ? -6.420 2.285 10.180 1.00 96.44 106 LEU A CA 1
ATOM 812 C C . LEU A 1 106 ? -6.816 3.566 9.463 1.00 96.44 106 LEU A C 1
ATOM 814 O O . LEU A 1 106 ? -7.788 4.223 9.832 1.00 96.44 106 LEU A O 1
ATOM 818 N N . THR A 1 107 ? -6.064 3.914 8.425 1.00 96.88 107 THR A N 1
ATOM 819 C CA . THR A 1 107 ? -6.314 5.088 7.587 1.00 96.88 107 THR A CA 1
ATOM 820 C C . THR A 1 107 ? -6.448 4.663 6.131 1.00 96.88 107 THR A C 1
ATOM 822 O O . THR A 1 107 ? -5.634 3.893 5.626 1.00 96.88 107 THR A O 1
ATOM 825 N N . VAL A 1 108 ? -7.477 5.172 5.459 1.00 97.44 108 VAL A N 1
ATOM 826 C CA . VAL A 1 108 ? -7.724 4.975 4.030 1.00 97.44 108 VAL A CA 1
ATOM 827 C C . VAL A 1 108 ? -7.470 6.296 3.320 1.00 97.44 108 VAL A C 1
ATOM 829 O O . VAL A 1 108 ? -8.136 7.297 3.598 1.00 97.44 108 VAL A O 1
ATOM 832 N N . TYR A 1 109 ? -6.507 6.295 2.410 1.00 97.50 109 TYR A N 1
ATOM 833 C CA . TYR A 1 109 ? -6.105 7.454 1.627 1.00 97.50 109 TYR A CA 1
ATOM 834 C C . TYR A 1 109 ? -6.637 7.355 0.204 1.00 97.50 109 TYR A C 1
ATOM 836 O O . TYR A 1 109 ? -6.515 6.315 -0.445 1.00 97.50 109 TYR A O 1
ATOM 844 N N . ASP A 1 110 ? -7.158 8.471 -0.290 1.00 96.31 110 ASP A N 1
ATOM 845 C CA . ASP A 1 110 ? -7.339 8.715 -1.715 1.00 96.31 110 ASP A CA 1
ATOM 846 C C . ASP A 1 110 ? -6.118 9.501 -2.204 1.00 96.31 110 ASP A C 1
ATOM 848 O O . ASP A 1 110 ? -5.967 10.695 -1.920 1.00 96.31 110 ASP A O 1
ATOM 852 N N . LEU A 1 111 ? -5.197 8.813 -2.880 1.00 95.06 111 LEU A N 1
ATOM 853 C CA . LEU A 1 111 ? -3.938 9.421 -3.316 1.00 95.06 111 LEU A CA 1
ATOM 854 C C . LEU A 1 111 ? -4.148 10.410 -4.463 1.00 95.06 111 LEU A C 1
ATOM 856 O O . LEU A 1 111 ? -3.492 11.453 -4.505 1.00 95.06 111 LEU A O 1
ATOM 860 N N . SER A 1 112 ? -5.085 10.113 -5.364 1.00 92.94 112 SER A N 1
ATOM 861 C CA . SER A 1 112 ? -5.389 10.954 -6.522 1.00 92.94 112 SER A CA 1
ATOM 862 C C . SER A 1 112 ? -5.976 12.297 -6.093 1.00 92.94 112 SER A C 1
ATOM 864 O O . SER A 1 112 ? -5.547 13.343 -6.582 1.00 92.94 112 SER A O 1
ATOM 866 N N . ASN A 1 113 ? -6.902 12.275 -5.134 1.00 94.75 113 ASN A N 1
ATOM 867 C CA . ASN A 1 113 ? -7.540 13.475 -4.592 1.00 94.75 113 ASN A CA 1
ATOM 868 C C . ASN A 1 113 ? -6.800 14.065 -3.379 1.00 94.75 113 ASN A C 1
ATOM 870 O O . ASN A 1 113 ? -7.201 15.114 -2.877 1.00 94.75 113 ASN A O 1
ATOM 874 N N . ARG A 1 114 ? -5.713 13.426 -2.926 1.00 93.50 114 ARG A N 1
ATOM 875 C CA . ARG A 1 114 ? -4.833 13.886 -1.837 1.00 93.50 114 ARG A CA 1
ATOM 876 C C . ARG A 1 114 ? -5.575 14.157 -0.524 1.00 93.50 114 ARG A C 1
ATOM 878 O O . ARG A 1 114 ? -5.368 15.195 0.104 1.00 93.50 114 ARG A O 1
ATOM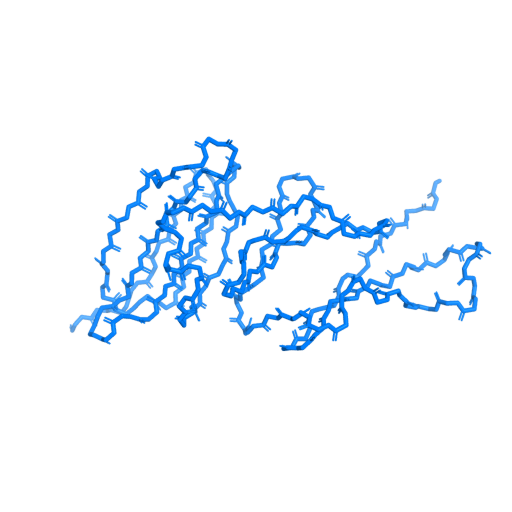 885 N N . TYR A 1 115 ? -6.449 13.241 -0.109 1.00 93.44 115 TYR A N 1
ATOM 886 C CA . TYR A 1 115 ? -7.164 13.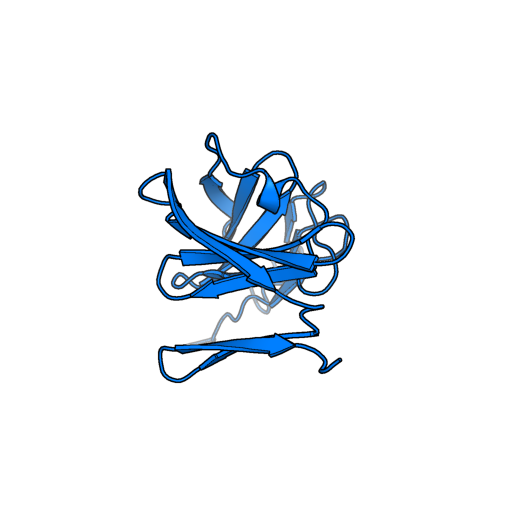373 1.163 1.00 93.44 115 TYR A CA 1
ATOM 887 C C . TYR A 1 115 ? -7.370 12.031 1.875 1.00 93.44 115 TYR A C 1
ATOM 889 O O . TYR A 1 115 ? -7.193 10.950 1.309 1.00 93.44 115 TYR A O 1
ATOM 897 N N . ILE A 1 116 ? -7.732 12.110 3.156 1.00 96.00 116 ILE A N 1
ATOM 898 C CA . ILE A 1 116 ? -8.052 10.951 3.993 1.00 96.00 116 ILE A CA 1
ATOM 899 C C . ILE A 1 116 ? -9.538 10.626 3.829 1.00 96.00 116 ILE A C 1
ATOM 901 O O . ILE A 1 116 ? -10.397 11.370 4.304 1.00 96.00 116 ILE A O 1
ATOM 905 N N . ALA A 1 117 ? -9.840 9.509 3.172 1.00 96.56 117 ALA A N 1
ATOM 906 C CA . ALA A 1 117 ? -11.207 9.048 2.954 1.00 96.56 117 ALA A CA 1
ATOM 907 C C . ALA A 1 117 ? -11.835 8.462 4.227 1.00 96.56 117 ALA A C 1
ATOM 909 O O . ALA A 1 117 ? -13.041 8.588 4.437 1.00 96.56 117 ALA A O 1
ATOM 910 N N . TYR A 1 118 ? -11.025 7.835 5.081 1.00 96.88 118 TYR A N 1
ATOM 911 C CA . TYR A 1 118 ? -11.466 7.266 6.351 1.00 96.88 118 TYR A CA 1
ATOM 912 C C . TYR A 1 118 ? -10.298 7.148 7.330 1.00 96.88 118 TYR A C 1
ATOM 914 O O . TYR A 1 118 ? -9.172 6.861 6.925 1.00 96.88 118 TYR A O 1
ATOM 922 N N . SER A 1 119 ? -10.567 7.330 8.621 1.00 95.62 119 SER A N 1
ATOM 923 C CA . SER A 1 119 ? -9.609 7.036 9.685 1.00 95.62 119 SER A CA 1
ATOM 924 C C . SER A 1 119 ? -10.337 6.601 10.950 1.00 95.62 119 SER A C 1
ATOM 926 O O . SER A 1 119 ? -11.330 7.219 11.341 1.00 95.62 119 SER A O 1
ATOM 928 N N . SER A 1 120 ? -9.870 5.523 11.573 1.00 95.44 120 SER A N 1
ATOM 929 C CA . SER A 1 120 ? -10.388 5.042 12.852 1.00 95.44 120 SER A CA 1
ATOM 930 C C . SER A 1 120 ? -9.340 4.217 13.593 1.00 95.44 120 SER A C 1
ATOM 932 O O . SER A 1 120 ? -8.313 3.833 13.030 1.00 95.44 120 SER A O 1
ATOM 934 N N . GLU A 1 121 ? -9.606 3.952 14.865 1.00 94.75 121 GLU A N 1
ATOM 935 C CA . GLU A 1 121 ? -8.747 3.160 15.736 1.00 94.75 121 GLU A CA 1
ATOM 936 C C . GLU A 1 121 ? -9.456 1.864 16.115 1.00 94.75 121 GLU A C 1
ATOM 938 O O . GLU A 1 121 ? -10.650 1.849 16.418 1.00 94.75 121 GLU A O 1
ATOM 943 N N . PHE A 1 122 ? -8.702 0.773 16.107 1.00 93.62 122 PHE A N 1
ATOM 944 C CA . PHE A 1 122 ? -9.189 -0.561 16.406 1.00 93.62 122 PHE A CA 1
ATOM 945 C C . PHE A 1 122 ? -8.300 -1.220 17.445 1.00 93.62 122 PHE A C 1
ATOM 947 O O . PHE A 1 122 ? -7.111 -0.927 17.582 1.00 93.62 122 PHE A O 1
ATOM 954 N N . GLU A 1 123 ? -8.872 -2.175 18.162 1.00 92.25 123 GLU A N 1
ATOM 955 C CA . GLU A 1 123 ? -8.064 -3.085 18.957 1.00 92.25 123 GLU A CA 1
ATOM 956 C C . GLU A 1 123 ? -7.172 -3.918 18.047 1.00 92.25 123 GLU A C 1
ATOM 958 O O . GLU A 1 123 ? -7.538 -4.203 16.909 1.00 92.25 123 GLU A O 1
ATOM 963 N N . LYS A 1 124 ? -6.000 -4.287 18.568 1.00 92.44 124 LYS A N 1
ATOM 964 C CA . LYS A 1 124 ? -4.904 -4.979 17.881 1.00 92.44 124 LYS A CA 1
ATOM 965 C C . LYS A 1 124 ? -5.352 -5.762 16.633 1.00 92.44 124 LYS A C 1
ATOM 967 O O . LYS A 1 124 ? -5.772 -6.920 16.710 1.00 92.44 124 LYS A O 1
ATOM 972 N N . ILE A 1 125 ? -5.194 -5.121 15.477 1.00 95.25 125 ILE A N 1
ATOM 973 C CA . ILE A 1 125 ? -5.477 -5.669 14.156 1.00 95.25 125 ILE A CA 1
ATOM 974 C C . ILE A 1 125 ? -4.444 -6.757 13.876 1.00 95.25 125 ILE A C 1
ATOM 976 O O . ILE A 1 125 ? -3.229 -6.548 13.975 1.00 95.25 125 ILE A O 1
ATOM 980 N N . THR A 1 126 ? -4.931 -7.941 13.539 1.00 95.19 126 THR A N 1
ATOM 981 C CA . THR A 1 126 ? -4.102 -9.108 13.226 1.00 95.19 126 THR A CA 1
ATOM 982 C C . THR A 1 126 ? -3.980 -9.341 11.735 1.00 95.19 126 THR A C 1
ATOM 984 O O . THR A 1 126 ? -2.927 -9.790 11.300 1.00 95.19 126 THR A O 1
ATOM 987 N N . HIS A 1 127 ? -5.033 -9.046 10.970 1.00 95.06 127 HIS A N 1
ATOM 988 C CA . HIS A 1 127 ? -5.084 -9.249 9.528 1.00 95.06 127 HIS A CA 1
ATOM 989 C C . HIS A 1 127 ? -6.026 -8.227 8.893 1.00 95.06 127 HIS A C 1
ATOM 991 O O . HIS A 1 127 ? -7.026 -7.827 9.500 1.00 95.06 127 HIS A O 1
ATOM 997 N N . ILE A 1 128 ? -5.726 -7.862 7.651 1.00 95.88 128 ILE A N 1
ATOM 998 C CA . ILE A 1 128 ? -6.641 -7.157 6.757 1.00 95.88 128 ILE A CA 1
ATOM 999 C C . ILE A 1 128 ? -6.761 -7.954 5.462 1.00 95.88 128 ILE A C 1
ATOM 1001 O O . ILE A 1 128 ? -5.775 -8.513 4.983 1.00 95.88 128 ILE A O 1
ATOM 1005 N N . VAL A 1 129 ? -7.974 -8.042 4.926 1.00 95.75 129 VAL A N 1
ATOM 1006 C CA . VAL A 1 129 ? -8.263 -8.760 3.678 1.00 95.75 129 VAL A CA 1
ATOM 1007 C C . VAL A 1 129 ? -9.244 -7.934 2.863 1.00 95.75 129 VAL A C 1
ATOM 1009 O O . VAL A 1 129 ? -10.200 -7.396 3.418 1.00 95.75 129 VAL A O 1
ATOM 1012 N N . ALA A 1 130 ? -9.035 -7.855 1.552 1.00 93.88 130 ALA A N 1
ATOM 1013 C CA . ALA A 1 130 ? -9.980 -7.244 0.633 1.00 93.88 130 ALA A CA 1
ATOM 1014 C C . ALA A 1 130 ? -10.515 -8.296 -0.336 1.00 93.88 130 ALA A C 1
ATOM 1016 O O . ALA A 1 130 ? -9.797 -8.750 -1.218 1.00 93.88 130 ALA A O 1
ATOM 1017 N N . GLU A 1 131 ? -11.779 -8.675 -0.172 1.00 92.81 131 GLU A N 1
ATOM 1018 C CA . GLU A 1 131 ? -12.438 -9.682 -1.004 1.00 92.81 131 GLU A CA 1
ATOM 1019 C C . GLU A 1 131 ? -13.892 -9.288 -1.265 1.00 92.81 131 GLU A C 1
ATOM 1021 O O . GLU A 1 131 ? -14.531 -8.602 -0.466 1.00 92.81 131 GLU A O 1
ATOM 1026 N N . TRP A 1 132 ? -14.416 -9.687 -2.425 1.00 94.31 132 TRP A N 1
ATOM 1027 C CA . TRP A 1 132 ? -15.825 -9.485 -2.811 1.00 94.31 132 TRP A CA 1
ATOM 1028 C C . TRP A 1 132 ? -16.335 -8.037 -2.730 1.00 94.31 132 TRP A C 1
ATOM 1030 O O . TRP A 1 132 ? -17.527 -7.792 -2.560 1.00 94.31 132 TRP A O 1
ATOM 1040 N N . GLY A 1 133 ? -15.441 -7.062 -2.899 1.00 93.06 133 GLY A N 1
ATOM 1041 C CA . GLY A 1 133 ? -15.788 -5.643 -2.846 1.00 93.06 133 GLY A CA 1
ATOM 1042 C C . GLY A 1 133 ? -15.862 -5.055 -1.436 1.00 93.06 133 GLY A C 1
ATOM 1043 O O . GLY A 1 133 ? -16.335 -3.929 -1.298 1.00 93.06 133 GLY A O 1
ATOM 1044 N N . PHE A 1 134 ? -15.365 -5.768 -0.427 1.00 94.50 134 PHE A N 1
ATOM 1045 C CA . PHE A 1 134 ? -15.302 -5.310 0.957 1.00 94.50 134 PHE A CA 1
ATOM 1046 C C . PHE A 1 134 ? -13.878 -5.375 1.500 1.00 94.50 134 PHE A C 1
ATOM 1048 O O . PHE A 1 134 ? -13.057 -6.166 1.039 1.00 94.50 134 PHE A O 1
ATOM 1055 N N . ILE A 1 135 ? -13.622 -4.556 2.518 1.00 95.94 135 ILE A N 1
ATOM 1056 C CA . ILE A 1 135 ? -12.418 -4.624 3.342 1.00 95.94 135 ILE A CA 1
ATOM 1057 C C . ILE A 1 135 ? -12.821 -5.221 4.687 1.00 95.94 135 ILE A C 1
ATOM 1059 O O . ILE A 1 135 ? -13.704 -4.698 5.366 1.00 95.94 135 ILE A O 1
ATOM 1063 N N . TYR A 1 136 ? -12.164 -6.309 5.067 1.00 95.94 136 TYR A N 1
ATOM 1064 C CA . TYR A 1 136 ? -12.357 -7.014 6.325 1.00 95.94 136 TYR A CA 1
ATOM 1065 C C . TYR A 1 136 ? -11.168 -6.752 7.243 1.00 95.94 136 TYR A C 1
ATOM 1067 O O . TYR A 1 136 ? -10.011 -6.878 6.834 1.00 95.94 136 TYR A O 1
ATOM 1075 N N . ILE A 1 137 ? -11.463 -6.406 8.494 1.00 95.56 137 ILE A N 1
ATOM 1076 C CA . ILE A 1 137 ? -10.475 -6.159 9.544 1.00 95.56 137 ILE A CA 1
ATOM 1077 C C . ILE A 1 137 ? -10.684 -7.225 10.613 1.00 95.56 137 ILE A C 1
ATOM 1079 O O . ILE A 1 137 ? -11.789 -7.374 11.132 1.00 95.56 137 ILE A O 1
ATOM 1083 N N . PHE A 1 138 ? -9.623 -7.955 10.944 1.00 95.06 138 PHE A N 1
ATOM 1084 C CA . PHE A 1 138 ? -9.654 -8.990 11.972 1.00 95.06 138 PHE A CA 1
ATOM 1085 C C . PHE A 1 138 ? -8.880 -8.514 13.194 1.00 95.06 138 PHE A C 1
ATOM 1087 O O . PHE A 1 138 ? -7.660 -8.329 13.134 1.00 95.06 138 PHE A O 1
ATOM 1094 N N . THR A 1 139 ? -9.574 -8.345 14.311 1.00 94.44 139 THR A N 1
ATOM 1095 C CA . THR A 1 139 ? -8.992 -7.961 15.600 1.00 94.44 139 THR A CA 1
ATOM 1096 C C . THR A 1 139 ? -8.941 -9.170 16.529 1.00 94.44 139 THR A C 1
ATOM 1098 O O . THR A 1 139 ? -9.648 -10.155 16.317 1.00 94.44 139 THR A O 1
ATOM 1101 N N . VAL A 1 140 ? -8.089 -9.122 17.550 1.00 87.81 140 VAL A N 1
ATOM 1102 C CA . VAL A 1 140 ? -8.242 -10.038 18.691 1.00 87.81 140 VAL A CA 1
ATOM 1103 C C . VAL A 1 140 ? -9.374 -9.544 19.587 1.00 87.81 140 VAL A C 1
ATOM 1105 O O . VAL A 1 140 ? -9.541 -8.334 19.743 1.00 87.81 140 VAL A O 1
ATOM 1108 N N . ASP A 1 141 ? -10.129 -10.474 20.166 1.00 75.56 141 ASP A N 1
ATOM 1109 C CA . ASP A 1 141 ? -11.072 -10.159 21.238 1.00 75.56 141 ASP A CA 1
ATOM 1110 C C . ASP A 1 141 ? -10.320 -9.740 22.514 1.00 75.56 141 ASP A C 1
ATOM 1112 O O . ASP A 1 141 ? -9.136 -10.059 22.690 1.00 75.56 141 ASP A O 1
ATOM 1116 N N . ARG A 1 142 ? -11.029 -9.040 23.405 1.00 58.59 142 ARG A N 1
ATOM 1117 C CA . ARG A 1 142 ? -10.577 -8.784 24.780 1.00 58.59 142 ARG A CA 1
ATOM 1118 C C . ARG A 1 142 ? -10.776 -9.986 25.685 1.00 58.59 142 ARG A C 1
ATOM 1120 O O . ARG A 1 142 ? -11.859 -10.606 25.606 1.00 58.59 142 ARG A O 1
#

Radius of gyration: 16.4 Å; chains: 1; bounding box: 39×33×52 Å

Sequence (142 aa):
SVFHFPLFCVTSGCCMVFVPMDKERENEKQIVLDADRGADLNCVALSDDMEVVLADEQGVFFYSRDGPGACYGFEGMQAVAGRRKFLMWFRGYLVVVSASGALDSLTVYDLSNRYIAYSSEFEKITHIVAEWGFIYIFTVDR

Organism: NCBI:txid180227

pLDDT: mean 89.96, std 10.11, range [48.5, 97.88]

InterPro domains:
  IPR057307 PEP5/VPS11 N-terminal [PF23341] (7-141)

Secondary structure (DSSP, 8-state):
------EEEE-SS-EEEE-TT-GGGTT-S-EEEESS----TT--EE-TTS-EEEEETTEEEEEETTEEEEEE--TTTHHHHS-EEEEEEETTEEEEEEEETTEEEEEEEETTTTEEEEEEEES-EEEEEEETTEEEEEE---

Foldseek 3Di:
DPDFDWDWDFDQAFTKIATPPPPVPPPDRMDTQGRGDGDDPQQWEAEPVRWIWHAELVFIWTADPVHTDDTADDPPCVLRHAAWDHWYDDDQWIWTWHDDPQWIKIWIDNRVVGDTPDIDTHGAWDDWDDPPNDIDTDHDDD